Protein AF-A0ABD5LSN3-F1 (afdb_monomer_lite)

InterPro domains:
  IPR044862 Prolyl 4-hydroxylase alpha subunit, Fe(2+) 2OG dioxygenase domain [PF13640] (1-63)
  IPR051559 Hypoxia-inducible factor prolyl hydroxylases [PTHR12907] (2-66)

Structure (mmCIF, N/CA/C/O backbone):
data_AF-A0ABD5LSN3-F1
#
_entry.id   AF-A0ABD5LSN3-F1
#
loop_
_atom_site.group_PDB
_atom_site.id
_atom_site.type_symbol
_atom_site.label_atom_id
_atom_site.label_alt_id
_atom_site.label_comp_id
_atom_site.label_asym_id
_atom_site.label_entity_id
_atom_site.label_seq_id
_atom_site.pdbx_PDB_ins_code
_atom_site.Cartn_x
_atom_site.Cartn_y
_atom_site.Cartn_z
_atom_site.occupancy
_atom_site.B_iso_or_equiv
_atom_site.auth_seq_id
_atom_site.auth_comp_id
_atom_site.auth_asym_id
_atom_site.auth_atom_id
_atom_site.pdbx_PDB_model_num
ATOM 1 N N . MET A 1 1 ? 2.519 -7.570 0.953 1.00 94.44 1 MET A N 1
ATOM 2 C CA . MET A 1 1 ? 2.073 -6.937 2.211 1.00 94.44 1 MET A CA 1
ATOM 3 C C . MET A 1 1 ? 0.649 -7.378 2.516 1.00 94.44 1 MET A C 1
ATOM 5 O O . MET A 1 1 ? -0.215 -7.178 1.673 1.00 94.44 1 MET A O 1
ATOM 9 N N . LEU A 1 2 ? 0.417 -8.013 3.666 1.00 98.06 2 LEU A N 1
ATOM 10 C CA . LEU A 1 2 ? -0.908 -8.403 4.161 1.00 98.06 2 LEU A CA 1
ATOM 11 C C . LEU A 1 2 ? -1.358 -7.418 5.242 1.00 98.06 2 LEU A C 1
ATOM 13 O O . LEU A 1 2 ? -0.620 -7.196 6.201 1.00 98.06 2 LEU A O 1
ATOM 17 N N . TYR A 1 3 ? -2.550 -6.849 5.097 1.00 98.25 3 TYR A N 1
ATOM 18 C CA . TYR A 1 3 ? -3.137 -5.931 6.071 1.00 98.25 3 TYR A CA 1
ATOM 19 C C . TYR A 1 3 ? -4.026 -6.653 7.084 1.00 98.25 3 TYR A C 1
ATOM 21 O O . TYR A 1 3 ? -4.768 -7.568 6.725 1.00 98.25 3 TYR A O 1
ATOM 29 N N . LEU A 1 4 ? -3.964 -6.212 8.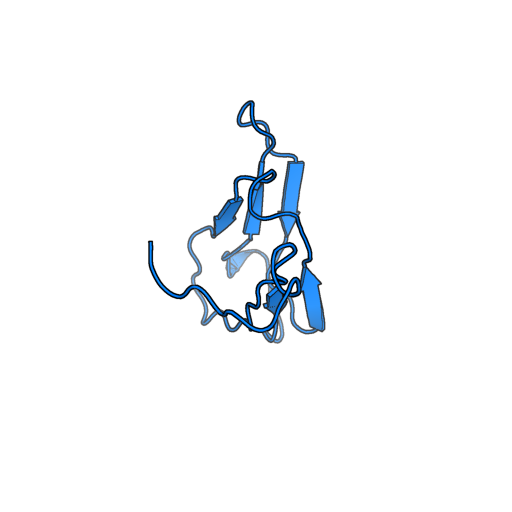344 1.00 97.69 4 LEU A N 1
ATOM 30 C CA . LEU A 1 4 ? -4.660 -6.822 9.486 1.00 97.69 4 LEU A CA 1
ATOM 31 C C . LEU A 1 4 ? -5.564 -5.819 10.226 1.00 97.69 4 LEU A C 1
ATOM 33 O O . LEU A 1 4 ? -5.827 -5.984 11.410 1.00 97.69 4 LEU A O 1
ATOM 37 N N . ASN A 1 5 ? -5.989 -4.749 9.549 1.00 97.31 5 ASN A N 1
ATOM 38 C CA . ASN A 1 5 ? -6.693 -3.645 10.194 1.00 97.31 5 ASN A CA 1
ATOM 39 C C . ASN A 1 5 ? -8.211 -3.793 10.075 1.00 97.31 5 ASN A C 1
ATOM 41 O O . ASN A 1 5 ? -8.765 -3.672 8.977 1.00 97.31 5 ASN A O 1
ATOM 45 N N . ASP A 1 6 ? -8.875 -4.014 11.203 1.00 93.69 6 ASP A N 1
ATOM 46 C CA . ASP A 1 6 ? -10.331 -4.085 11.269 1.00 93.69 6 ASP A CA 1
ATOM 47 C C . ASP A 1 6 ? -10.965 -2.690 11.168 1.00 93.69 6 ASP A C 1
ATOM 49 O O . ASP A 1 6 ? -10.428 -1.695 11.669 1.00 93.69 6 ASP A O 1
ATOM 53 N N . GLU A 1 7 ? -12.122 -2.633 10.502 1.00 93.69 7 GLU A N 1
ATOM 54 C CA . GLU A 1 7 ? -12.952 -1.426 10.379 1.00 93.69 7 GLU A CA 1
ATOM 55 C C . GLU A 1 7 ? -12.155 -0.193 9.904 1.00 93.69 7 GLU A C 1
ATOM 57 O O . GLU A 1 7 ? -12.101 0.835 10.581 1.00 93.69 7 GLU A O 1
ATOM 62 N N . TRP A 1 8 ? -11.480 -0.309 8.751 1.00 97.06 8 TRP A N 1
ATOM 63 C CA . TRP A 1 8 ? -10.753 0.814 8.144 1.00 97.06 8 TRP A CA 1
ATOM 64 C C . TRP A 1 8 ? -11.691 1.740 7.371 1.00 97.06 8 TRP A C 1
ATOM 66 O O . TRP A 1 8 ? -12.443 1.290 6.501 1.00 97.06 8 TRP A O 1
ATOM 76 N N . THR A 1 9 ? -11.601 3.035 7.647 1.00 97.19 9 THR A N 1
ATOM 77 C CA . THR A 1 9 ? -12.363 4.093 6.979 1.00 97.19 9 THR A CA 1
ATOM 78 C C . THR A 1 9 ? -11.434 5.051 6.240 1.00 97.19 9 THR A C 1
ATOM 80 O O . THR A 1 9 ? -10.217 5.022 6.405 1.00 97.19 9 THR A O 1
ATOM 83 N N . GLN A 1 10 ? -12.001 5.931 5.415 1.00 95.25 10 GLN A N 1
ATOM 84 C CA . GLN A 1 10 ? -11.211 6.937 4.703 1.00 95.25 10 GLN A CA 1
ATOM 85 C C . GLN A 1 10 ? -10.606 7.989 5.650 1.00 95.25 10 GLN A C 1
ATOM 87 O O . GLN A 1 10 ? -9.567 8.560 5.340 1.00 95.25 10 GLN A O 1
ATOM 92 N N . GLN A 1 11 ? -11.225 8.258 6.808 1.00 97.19 11 GLN A N 1
ATOM 93 C CA . GLN A 1 11 ? -10.683 9.224 7.772 1.00 97.19 11 GLN A CA 1
ATOM 94 C C . GLN A 1 11 ? -9.427 8.716 8.492 1.00 97.19 11 GLN A C 1
ATOM 96 O O . GLN A 1 11 ? -8.667 9.523 9.024 1.00 97.19 11 GLN A O 1
ATOM 101 N N . ASP A 1 12 ? -9.204 7.400 8.511 1.00 97.94 12 ASP A N 1
ATOM 102 C CA . ASP A 1 12 ? -8.050 6.796 9.177 1.00 97.94 12 ASP A CA 1
ATOM 103 C C . ASP A 1 12 ? -6.735 7.031 8.404 1.00 97.94 12 ASP A C 1
ATOM 105 O O . ASP A 1 1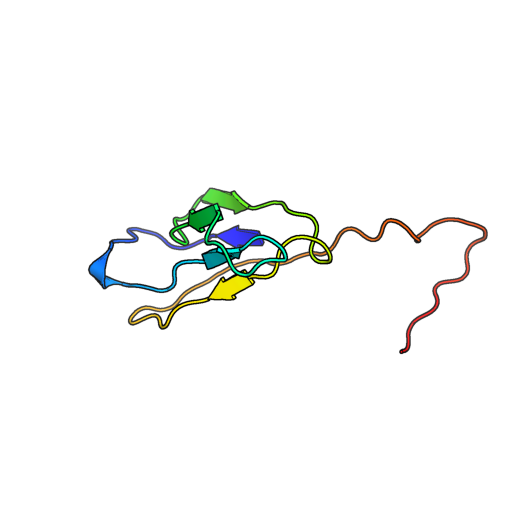2 ? -5.659 7.002 9.007 1.00 97.94 12 ASP A O 1
ATOM 109 N N . GLY A 1 13 ? -6.809 7.308 7.094 1.00 98.19 13 GLY A N 1
ATOM 110 C CA . GLY A 1 13 ? -5.655 7.524 6.214 1.00 98.19 13 GLY A CA 1
ATOM 111 C C . GLY A 1 13 ? -4.828 6.254 5.982 1.00 98.19 13 GLY A C 1
ATOM 112 O O . GLY A 1 13 ? -5.360 5.142 5.916 1.00 98.19 13 GLY A O 1
ATOM 113 N N . GLY A 1 14 ? -3.503 6.395 5.884 1.00 98.00 14 GLY A N 1
ATOM 114 C CA . GLY A 1 14 ? -2.571 5.263 5.832 1.00 98.00 14 GLY A CA 1
ATOM 115 C C . GLY A 1 14 ? -2.562 4.470 4.521 1.00 98.00 14 GLY A C 1
ATOM 116 O O . GLY A 1 14 ? -2.074 3.329 4.493 1.00 98.00 14 GLY A O 1
ATOM 117 N N . GLU A 1 15 ? -3.122 5.022 3.447 1.00 98.56 15 GLU A N 1
ATOM 118 C CA . GLU A 1 15 ? -3.157 4.385 2.138 1.00 98.56 15 GLU A CA 1
ATOM 119 C C . GLU A 1 15 ? -1.748 4.154 1.582 1.00 98.56 15 GLU A C 1
ATOM 121 O O . GLU A 1 15 ? -0.841 4.969 1.745 1.00 98.56 15 GLU A O 1
ATOM 126 N N . LEU A 1 16 ? -1.575 3.024 0.896 1.00 98.31 16 LEU A N 1
ATOM 127 C CA . LEU A 1 16 ? -0.412 2.775 0.051 1.00 98.31 16 LEU A CA 1
ATOM 128 C C . LEU A 1 16 ? -0.683 3.396 -1.320 1.00 98.31 16 LEU A C 1
ATOM 130 O O . LEU A 1 16 ? -1.615 2.962 -2.003 1.00 98.31 16 LEU A O 1
ATOM 134 N N . VAL A 1 17 ? 0.123 4.373 -1.719 1.00 98.56 17 VAL A N 1
ATOM 135 C CA . VAL A 1 17 ? 0.084 4.945 -3.067 1.00 98.56 17 VAL A CA 1
ATOM 136 C C . VAL A 1 17 ? 1.197 4.317 -3.889 1.00 98.56 17 VAL A C 1
ATOM 138 O O . VAL A 1 17 ? 2.315 4.160 -3.403 1.00 98.56 17 VAL A O 1
ATOM 141 N N . ILE A 1 18 ? 0.865 3.902 -5.106 1.00 98.12 18 ILE A N 1
ATOM 142 C CA . ILE A 1 18 ? 1.773 3.242 -6.041 1.00 98.12 18 ILE A CA 1
ATOM 143 C C . ILE A 1 18 ? 1.866 4.099 -7.294 1.00 98.12 18 ILE A C 1
ATOM 145 O O . ILE A 1 18 ? 0.833 4.515 -7.827 1.00 98.12 18 ILE A O 1
ATOM 149 N N . TYR A 1 19 ? 3.086 4.304 -7.769 1.00 98.25 19 TYR A N 1
ATOM 150 C CA . TYR A 1 19 ? 3.417 5.121 -8.928 1.00 98.25 19 TYR A CA 1
ATOM 151 C C . TYR A 1 19 ? 4.051 4.275 -10.038 1.00 98.25 19 TYR A C 1
ATOM 153 O O . TYR A 1 19 ? 4.520 3.157 -9.793 1.00 98.25 19 TYR A O 1
ATOM 161 N N . ASP A 1 20 ? 4.049 4.799 -11.262 1.00 96.69 20 ASP A N 1
ATOM 162 C CA . ASP A 1 20 ? 4.985 4.365 -12.29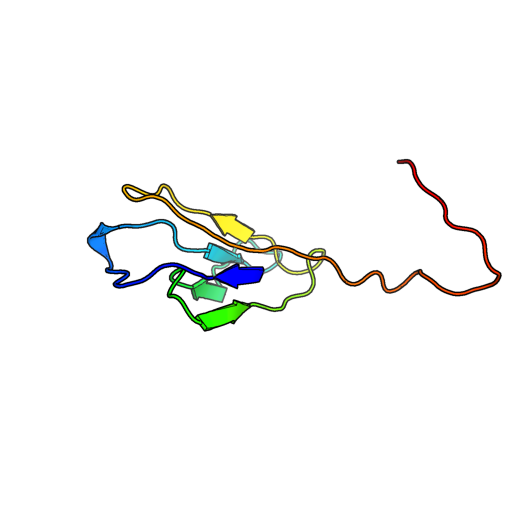8 1.00 96.69 20 ASP A CA 1
ATOM 163 C C . ASP A 1 20 ? 6.351 5.054 -12.119 1.00 96.69 20 ASP A C 1
ATOM 165 O O . ASP A 1 20 ? 6.591 5.759 -11.139 1.00 96.69 20 ASP A O 1
ATOM 169 N N . LEU A 1 21 ? 7.280 4.800 -13.042 1.00 95.75 21 LEU A N 1
ATOM 170 C CA . LEU A 1 21 ? 8.625 5.387 -13.009 1.00 95.75 21 LEU A CA 1
ATOM 171 C C . LEU A 1 21 ? 8.666 6.849 -13.482 1.00 95.75 21 LEU A C 1
ATOM 173 O O . LEU A 1 21 ? 9.702 7.491 -13.332 1.00 95.75 21 LEU A O 1
ATOM 177 N N . ASP A 1 22 ? 7.565 7.355 -14.037 1.00 97.25 22 ASP A N 1
ATOM 178 C CA . ASP A 1 22 ? 7.394 8.743 -14.468 1.00 97.25 22 ASP A CA 1
ATOM 179 C C . ASP A 1 22 ? 6.607 9.560 -13.413 1.00 97.25 22 ASP A C 1
ATOM 181 O O . ASP A 1 22 ? 6.070 10.625 -13.720 1.00 97.25 22 ASP A O 1
ATOM 185 N N . ASP A 1 23 ? 6.528 9.054 -12.174 1.00 95.38 23 ASP A N 1
ATOM 186 C CA . ASP A 1 23 ? 5.813 9.617 -11.019 1.00 95.38 23 ASP A CA 1
ATOM 187 C C . ASP A 1 23 ? 4.284 9.758 -11.192 1.00 95.38 23 ASP A C 1
ATOM 189 O O . ASP A 1 23 ? 3.614 10.435 -10.404 1.00 95.38 23 ASP A O 1
ATOM 193 N N . ASN A 1 24 ? 3.672 9.084 -12.171 1.00 97.44 24 ASN A N 1
ATOM 194 C CA . ASN A 1 24 ? 2.215 9.065 -12.284 1.00 97.44 24 ASN A CA 1
ATOM 195 C C . ASN A 1 24 ? 1.617 8.059 -11.300 1.00 97.44 24 ASN A C 1
ATOM 197 O O . ASN A 1 24 ? 2.019 6.897 -11.230 1.00 97.44 24 ASN A O 1
ATOM 201 N N . GLN A 1 25 ? 0.591 8.486 -10.566 1.00 98.12 25 GLN A N 1
ATOM 202 C CA . GLN A 1 25 ? -0.133 7.622 -9.639 1.00 98.12 25 GLN A CA 1
ATOM 203 C C . GLN A 1 25 ? -0.908 6.528 -10.391 1.00 98.12 25 GLN A C 1
ATOM 205 O O . GLN A 1 25 ? -1.804 6.811 -11.185 1.00 98.12 25 GLN A O 1
ATOM 210 N N . LEU A 1 26 ? -0.608 5.269 -10.077 1.00 97.88 26 LEU A N 1
ATOM 211 C CA . LEU A 1 26 ? -1.259 4.088 -10.646 1.00 97.88 26 LEU A CA 1
ATOM 212 C C . LEU A 1 26 ? -2.384 3.559 -9.760 1.00 97.88 26 LEU A C 1
ATOM 214 O O . LEU A 1 26 ? -3.416 3.108 -10.258 1.00 97.88 26 LEU A O 1
ATOM 218 N N . ALA A 1 27 ? -2.176 3.562 -8.442 1.00 97.56 27 ALA A N 1
ATOM 219 C CA . ALA A 1 27 ? -3.136 3.005 -7.501 1.00 97.56 27 ALA A CA 1
ATOM 220 C C . ALA A 1 27 ? -3.031 3.639 -6.115 1.00 97.56 27 ALA A C 1
ATOM 222 O O . ALA A 1 27 ? -1.953 4.007 -5.656 1.00 97.56 27 ALA A O 1
ATOM 223 N N . THR A 1 28 ? -4.165 3.669 -5.417 1.00 98.12 28 THR A N 1
ATOM 224 C CA . THR A 1 28 ? -4.251 3.975 -3.986 1.00 98.12 28 THR A CA 1
ATOM 225 C C . THR A 1 28 ? -4.979 2.838 -3.298 1.00 98.12 28 THR A C 1
ATOM 227 O O . THR A 1 28 ? -6.111 2.505 -3.652 1.00 98.12 28 THR A O 1
ATOM 230 N N . VAL A 1 29 ? -4.326 2.216 -2.321 1.00 98.00 29 VAL A N 1
ATOM 231 C CA . VAL A 1 29 ? -4.825 1.012 -1.660 1.00 98.00 29 VAL A CA 1
ATOM 232 C C . VAL A 1 29 ? -4.967 1.263 -0.166 1.00 98.00 29 VAL A C 1
ATOM 234 O O . VAL A 1 29 ? -3.975 1.353 0.556 1.00 98.00 29 VAL A O 1
ATOM 237 N N . ALA A 1 30 ? -6.212 1.306 0.314 1.00 97.94 30 ALA A N 1
ATOM 238 C CA . ALA A 1 30 ? -6.488 1.363 1.748 1.00 97.94 30 ALA A CA 1
ATOM 239 C C . ALA A 1 30 ? -5.979 0.088 2.456 1.00 97.94 30 ALA A C 1
ATOM 241 O O . ALA A 1 30 ? -6.138 -1.013 1.902 1.00 97.94 30 ALA A O 1
ATOM 242 N N . PRO A 1 31 ? -5.409 0.191 3.669 1.00 98.12 31 PRO A N 1
ATOM 243 C CA . PRO A 1 31 ? -4.836 -0.933 4.402 1.00 98.12 31 PRO A CA 1
ATOM 244 C C . PRO A 1 31 ? -5.905 -1.783 5.115 1.00 98.12 31 PRO A C 1
ATOM 246 O O . PRO A 1 31 ? -5.777 -2.110 6.289 1.00 98.12 31 PRO A O 1
ATOM 249 N N . GLN A 1 32 ? -6.976 -2.156 4.416 1.00 98.00 32 GLN A N 1
ATOM 250 C CA . GLN A 1 32 ? -8.099 -2.904 4.986 1.00 98.00 32 GLN A CA 1
ATOM 251 C C . GLN A 1 32 ? -7.715 -4.350 5.341 1.00 98.00 32 GLN A C 1
ATOM 253 O O . GLN A 1 32 ? -7.079 -5.037 4.542 1.00 98.00 32 GLN A O 1
ATOM 258 N N . GLY A 1 33 ? -8.141 -4.826 6.513 1.00 98.00 33 GLY A N 1
ATOM 259 C CA . GLY A 1 33 ? -7.928 -6.193 6.988 1.00 98.00 33 GLY A CA 1
ATOM 260 C C . GLY A 1 33 ? -8.313 -7.261 5.960 1.00 98.00 33 GLY A C 1
ATOM 261 O O . GLY A 1 33 ? -9.322 -7.149 5.264 1.00 98.00 33 GLY A O 1
ATOM 262 N N . GLY A 1 34 ? -7.464 -8.282 5.826 1.00 97.06 34 GLY A N 1
ATOM 263 C CA . GLY A 1 34 ? -7.632 -9.367 4.855 1.00 97.06 34 GLY A CA 1
ATOM 264 C C . GLY A 1 34 ? -7.158 -9.035 3.435 1.00 97.06 34 G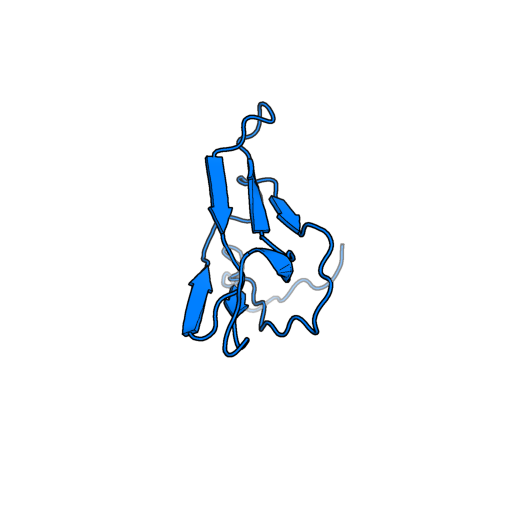LY A C 1
ATOM 265 O O . GLY A 1 34 ? -7.163 -9.911 2.570 1.00 97.06 34 GLY A O 1
ATOM 266 N N . ARG A 1 35 ? -6.704 -7.802 3.168 1.00 97.62 35 ARG A N 1
ATOM 267 C CA . ARG A 1 35 ? -6.170 -7.411 1.857 1.00 97.62 35 ARG A CA 1
ATOM 268 C C . ARG A 1 35 ? -4.688 -7.763 1.729 1.00 97.62 35 ARG A C 1
ATOM 270 O O . ARG A 1 35 ? -3.854 -7.291 2.502 1.00 97.62 35 ARG A O 1
ATOM 277 N N . LEU A 1 36 ? -4.364 -8.546 0.700 1.00 97.69 36 LEU A N 1
ATOM 278 C CA . LEU A 1 36 ? -2.997 -8.848 0.278 1.00 97.69 36 LEU A CA 1
ATOM 279 C C . LEU A 1 36 ? -2.621 -7.992 -0.938 1.00 97.69 36 LEU A C 1
ATOM 281 O O . LEU A 1 36 ? -3.296 -8.034 -1.962 1.00 97.69 36 LEU A O 1
ATOM 285 N N . VAL A 1 37 ? -1.517 -7.257 -0.834 1.00 97.38 37 VAL A N 1
ATOM 286 C CA . VAL A 1 37 ? -0.916 -6.492 -1.934 1.00 97.38 37 VAL A CA 1
ATOM 287 C C . VAL A 1 37 ? 0.415 -7.132 -2.323 1.00 97.38 37 VAL A C 1
ATOM 289 O O . VAL A 1 37 ? 1.279 -7.336 -1.463 1.00 97.38 37 VAL A O 1
ATOM 292 N N . VAL A 1 38 ? 0.586 -7.445 -3.607 1.00 96.31 38 VAL A N 1
ATOM 293 C CA . VAL A 1 38 ? 1.809 -8.030 -4.177 1.00 96.31 38 VAL A CA 1
ATOM 294 C C . VAL A 1 38 ? 2.215 -7.206 -5.393 1.00 96.31 38 VAL A C 1
ATOM 296 O O . VAL A 1 38 ? 1.392 -6.979 -6.273 1.00 96.31 38 VAL A O 1
ATOM 299 N N . PHE A 1 39 ? 3.464 -6.752 -5.432 1.00 94.62 39 PHE A N 1
ATOM 300 C CA . PHE A 1 39 ? 4.017 -5.960 -6.530 1.00 94.62 39 PHE A CA 1
ATOM 301 C C . PHE A 1 39 ? 5.537 -6.153 -6.610 1.00 94.62 39 PHE A C 1
ATOM 303 O O . PHE A 1 39 ? 6.161 -6.636 -5.662 1.00 94.62 39 PHE A O 1
ATOM 310 N N . LEU A 1 40 ? 6.127 -5.785 -7.748 1.00 93.44 40 LEU A N 1
ATOM 311 C CA . LEU A 1 40 ? 7.575 -5.807 -7.959 1.00 93.44 40 LEU A CA 1
ATOM 312 C C . LEU A 1 40 ? 8.200 -4.567 -7.312 1.00 93.44 40 LEU A C 1
ATOM 314 O O . LEU A 1 40 ? 8.061 -3.462 -7.829 1.00 93.44 40 LEU A O 1
ATOM 318 N N . SER A 1 41 ? 8.888 -4.741 -6.185 1.00 87.94 41 SER A N 1
ATOM 319 C CA . SER A 1 41 ? 9.385 -3.617 -5.378 1.00 87.94 41 SER A CA 1
ATOM 320 C C . SER A 1 41 ? 10.338 -2.674 -6.118 1.00 87.94 41 SER A C 1
ATOM 322 O O . SER A 1 41 ? 10.433 -1.516 -5.740 1.00 87.94 41 SER A O 1
ATOM 324 N N . GLU A 1 42 ? 11.024 -3.153 -7.157 1.00 89.50 42 GLU A N 1
ATOM 325 C CA . GLU A 1 42 ? 11.966 -2.358 -7.961 1.00 89.50 42 GLU A CA 1
ATOM 326 C C . GLU A 1 42 ? 11.300 -1.581 -9.105 1.00 89.50 42 GLU A C 1
ATOM 328 O O . GLU A 1 42 ? 11.896 -0.648 -9.630 1.00 89.50 42 GLU A O 1
ATOM 333 N N . GLN A 1 43 ? 10.088 -1.966 -9.516 1.00 94.00 43 GLN A N 1
ATOM 334 C CA . GLN A 1 43 ? 9.405 -1.352 -10.665 1.00 94.00 43 GLN A CA 1
ATOM 335 C C . GLN A 1 43 ? 8.303 -0.377 -10.261 1.00 94.00 43 GLN A C 1
ATOM 337 O O . GLN A 1 43 ? 7.874 0.427 -11.081 1.00 94.00 43 GLN A O 1
ATOM 342 N N . PHE A 1 44 ? 7.834 -0.466 -9.019 1.00 96.62 44 PHE A N 1
ATOM 343 C CA . PHE A 1 44 ? 6.693 0.297 -8.537 1.00 96.62 44 PHE A CA 1
ATOM 344 C C . PHE A 1 44 ? 7.111 1.124 -7.317 1.00 96.62 44 PHE A C 1
ATOM 346 O O . PHE A 1 44 ? 7.017 0.628 -6.181 1.00 96.62 44 PHE A O 1
ATOM 353 N N . PRO A 1 45 ? 7.600 2.364 -7.528 1.00 97.62 45 PRO A N 1
ATOM 354 C CA . PRO A 1 45 ? 7.758 3.328 -6.451 1.00 97.62 45 PRO A CA 1
ATOM 355 C C . PRO A 1 45 ? 6.448 3.440 -5.673 1.00 97.62 45 PRO A C 1
ATOM 357 O O . PRO A 1 45 ? 5.354 3.410 -6.241 1.00 97.62 45 PRO A O 1
ATOM 360 N N . HIS A 1 46 ? 6.549 3.496 -4.353 1.00 97.69 46 HIS A N 1
ATOM 361 C CA . HIS A 1 46 ? 5.379 3.510 -3.493 1.00 97.69 46 HIS A CA 1
ATOM 362 C C . HIS A 1 46 ? 5.675 4.243 -2.196 1.00 97.69 46 HIS A C 1
ATOM 364 O O . HIS A 1 46 ? 6.786 4.186 -1.670 1.00 97.69 46 HIS A O 1
ATOM 370 N N . GLU A 1 47 ? 4.649 4.881 -1.654 1.00 97.88 47 GLU A N 1
ATOM 371 C CA . GLU A 1 47 ? 4.704 5.528 -0.352 1.00 97.88 47 GLU A CA 1
ATOM 372 C C . GLU A 1 47 ? 3.480 5.158 0.483 1.00 97.88 47 GLU A C 1
ATOM 374 O O . GLU A 1 47 ? 2.448 4.718 -0.031 1.00 97.88 47 GLU A O 1
ATOM 379 N N . VAL A 1 48 ? 3.606 5.326 1.794 1.00 97.94 48 VAL A N 1
ATOM 380 C CA . VAL A 1 48 ? 2.494 5.170 2.728 1.00 97.94 48 VAL A CA 1
ATOM 381 C C . VAL A 1 48 ? 2.126 6.556 3.229 1.00 97.94 48 VAL A C 1
ATOM 383 O O . VAL A 1 48 ? 2.962 7.232 3.828 1.00 97.94 48 VAL A O 1
ATOM 386 N N . LEU A 1 49 ? 0.882 6.968 2.990 1.00 98.44 49 LEU A N 1
ATOM 387 C CA . LEU A 1 49 ? 0.375 8.248 3.472 1.00 98.44 49 LEU A CA 1
ATOM 388 C C . LEU A 1 49 ? 0.299 8.273 5.008 1.00 98.44 49 LEU A C 1
ATOM 390 O O . LEU A 1 49 ? 0.245 7.215 5.648 1.00 98.44 49 LEU A O 1
ATOM 394 N N . PRO A 1 50 ? 0.266 9.467 5.629 1.00 98.31 50 PRO A N 1
ATOM 395 C CA . PRO A 1 50 ? 0.041 9.592 7.062 1.00 98.31 50 PRO A CA 1
ATOM 396 C C . PRO A 1 50 ? -1.220 8.845 7.511 1.00 98.31 50 PRO A C 1
ATOM 398 O O . PRO A 1 50 ? -2.245 8.853 6.832 1.00 98.31 50 PRO A O 1
ATOM 401 N N . THR A 1 51 ? -1.136 8.204 8.674 1.00 97.88 51 THR A N 1
ATOM 402 C CA . THR A 1 51 ? -2.250 7.490 9.307 1.00 97.88 51 THR A CA 1
ATOM 403 C C . THR A 1 51 ? -2.599 8.149 10.635 1.00 97.88 51 THR A C 1
ATOM 405 O O . THR A 1 51 ? -1.717 8.640 11.344 1.00 97.88 51 THR A O 1
ATOM 408 N N . HIS A 1 52 ? -3.880 8.136 10.985 1.00 97.00 52 HIS A N 1
ATOM 409 C CA . HIS A 1 52 ? -4.403 8.644 12.259 1.00 97.00 52 HIS A CA 1
ATOM 410 C C . HIS A 1 52 ? -4.815 7.522 13.221 1.00 97.00 52 HIS A C 1
ATOM 412 O O . HIS A 1 52 ? -5.206 7.784 14.357 1.00 97.00 52 HIS A O 1
ATOM 418 N N . LYS A 1 53 ? -4.687 6.271 12.770 1.00 95.12 53 LYS A N 1
ATOM 419 C CA . LYS A 1 53 ? -5.002 5.046 13.505 1.00 95.12 53 LYS A CA 1
ATOM 420 C C . LYS A 1 53 ? -3.823 4.075 13.433 1.00 95.12 53 LYS A C 1
ATOM 422 O O . LYS A 1 53 ? -2.994 4.153 12.520 1.00 95.12 53 LYS A O 1
ATOM 427 N N . GLU A 1 54 ? -3.736 3.163 14.400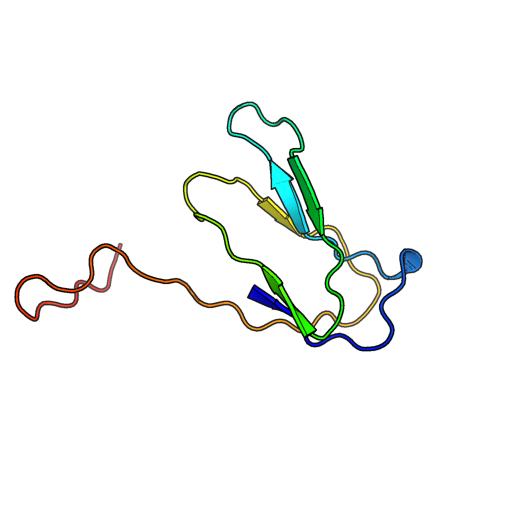 1.00 97.25 54 GLU A N 1
ATOM 428 C CA . GLU A 1 54 ? -2.752 2.079 14.372 1.00 97.25 54 GLU A CA 1
ATOM 429 C C . GLU A 1 54 ? -2.905 1.255 13.084 1.00 97.25 54 GLU A C 1
ATOM 431 O O . GLU A 1 54 ? -4.002 0.812 12.749 1.00 97.25 54 GLU A O 1
ATOM 436 N N . ARG A 1 55 ? -1.796 1.084 12.354 1.00 97.88 55 ARG A N 1
ATOM 437 C CA . ARG A 1 55 ? -1.753 0.437 11.038 1.00 97.88 55 ARG A CA 1
ATOM 438 C C . ARG A 1 55 ? -0.830 -0.776 11.075 1.00 97.88 55 ARG A C 1
ATOM 440 O O . ARG A 1 55 ? 0.389 -0.655 10.969 1.00 97.88 55 ARG A O 1
ATOM 447 N N . ILE A 1 56 ? -1.426 -1.954 11.163 1.00 97.94 56 ILE A N 1
ATOM 448 C CA . ILE A 1 56 ? -0.763 -3.249 11.246 1.00 97.94 56 ILE A CA 1
ATOM 449 C C . ILE A 1 56 ? -0.686 -3.886 9.856 1.00 97.94 56 ILE A C 1
ATOM 451 O O . ILE A 1 56 ? -1.666 -3.976 9.107 1.00 97.94 56 ILE A O 1
ATOM 455 N N . SER A 1 57 ? 0.510 -4.352 9.499 1.00 97.44 57 SER A N 1
ATOM 456 C CA . SER A 1 57 ? 0.730 -5.123 8.279 1.00 97.44 57 SER A CA 1
ATOM 457 C C . SER A 1 57 ? 1.883 -6.104 8.440 1.00 97.44 57 SER A C 1
ATOM 459 O O . SER A 1 57 ? 2.801 -5.868 9.223 1.00 97.44 57 SER A O 1
ATOM 461 N N . ILE A 1 58 ? 1.854 -7.180 7.658 1.00 97.81 58 ILE A N 1
ATOM 462 C CA . ILE A 1 58 ? 2.976 -8.105 7.499 1.00 97.81 58 ILE A CA 1
ATOM 463 C C . ILE A 1 58 ? 3.549 -7.905 6.096 1.00 97.81 58 ILE A C 1
ATOM 465 O O . ILE A 1 58 ? 2.857 -8.095 5.089 1.00 97.81 58 ILE A O 1
ATOM 469 N N . ALA A 1 59 ? 4.818 -7.512 6.014 1.00 95.88 59 ALA A N 1
ATOM 470 C CA . ALA A 1 59 ? 5.552 -7.380 4.761 1.00 95.88 59 ALA A CA 1
ATOM 471 C C . ALA A 1 59 ? 6.542 -8.539 4.594 1.00 95.88 59 ALA A C 1
ATOM 473 O O . ALA A 1 59 ? 7.118 -9.029 5.561 1.00 95.88 59 ALA A O 1
ATOM 474 N N . GLY A 1 60 ? 6.727 -8.974 3.351 1.00 94.25 60 GLY A N 1
ATOM 475 C CA . GLY A 1 60 ? 7.679 -10.011 2.982 1.00 94.25 60 GLY A CA 1
ATOM 476 C C . GLY A 1 60 ? 8.120 -9.801 1.542 1.00 94.25 60 GLY A C 1
ATOM 477 O O . GLY A 1 60 ? 7.327 -9.341 0.717 1.00 94.25 60 GLY A O 1
ATOM 478 N N . TRP A 1 61 ? 9.378 -10.132 1.258 1.00 93.56 61 TRP A N 1
ATOM 479 C CA . TRP A 1 61 ? 9.983 -9.995 -0.062 1.00 93.56 61 TRP A CA 1
ATOM 480 C C . TRP A 1 61 ? 10.331 -11.371 -0.612 1.00 93.56 61 TRP A C 1
ATOM 482 O O . TRP A 1 61 ? 11.075 -12.135 0.007 1.00 93.56 61 TRP A O 1
ATOM 492 N N . PHE A 1 62 ? 9.807 -11.674 -1.795 1.00 89.50 62 PHE A N 1
ATOM 493 C CA . PHE A 1 62 ? 10.250 -12.826 -2.566 1.00 89.50 62 PHE A CA 1
ATOM 494 C C . PHE A 1 62 ? 11.538 -12.448 -3.289 1.00 89.50 62 PHE A C 1
ATOM 496 O O . PHE A 1 62 ? 11.557 -11.514 -4.088 1.00 89.50 62 PHE A O 1
ATOM 503 N N . ARG A 1 63 ? 12.626 -13.167 -3.009 1.00 83.56 63 ARG A N 1
ATOM 504 C CA . ARG A 1 63 ? 13.884 -12.995 -3.740 1.00 83.56 63 ARG A CA 1
ATOM 505 C C . ARG A 1 63 ? 13.851 -13.849 -4.996 1.00 83.56 63 ARG A C 1
ATOM 507 O O . ARG A 1 63 ? 13.680 -15.059 -4.907 1.00 83.56 63 ARG A O 1
ATOM 514 N N . VAL A 1 64 ? 14.075 -13.226 -6.147 1.00 74.81 64 VAL A N 1
ATOM 515 C CA . VAL A 1 64 ? 14.231 -13.941 -7.424 1.00 74.81 64 VAL A CA 1
ATOM 516 C C . VAL A 1 64 ? 15.650 -14.498 -7.618 1.00 74.81 64 VAL A C 1
ATOM 518 O O . VAL A 1 64 ? 15.836 -15.433 -8.387 1.00 74.81 64 VAL A O 1
ATOM 521 N N . ASN A 1 65 ? 16.635 -14.011 -6.848 1.00 66.56 65 ASN A N 1
ATOM 522 C CA . ASN A 1 65 ? 18.052 -14.399 -6.961 1.00 66.56 65 ASN A CA 1
ATOM 523 C C . ASN A 1 65 ? 18.496 -15.507 -5.987 1.00 66.56 65 ASN A C 1
ATOM 525 O O . ASN A 1 65 ? 19.681 -15.653 -5.709 1.00 66.56 65 ASN A O 1
ATOM 529 N N . GLY A 1 66 ? 17.568 -16.290 -5.437 1.00 53.19 66 GLY A N 1
ATOM 530 C CA . GLY A 1 66 ? 17.864 -17.232 -4.357 1.00 53.19 66 GLY A CA 1
ATOM 531 C C . GLY A 1 66 ? 17.567 -18.688 -4.691 1.00 53.19 66 GLY A C 1
ATOM 532 O O . GLY A 1 66 ? 16.709 -19.236 -4.023 1.00 53.19 66 GLY A O 1
ATOM 533 N N . VAL A 1 67 ? 18.217 -19.265 -5.713 1.00 52.59 67 VAL A N 1
ATOM 534 C CA . VAL A 1 67 ? 18.945 -20.562 -5.685 1.00 52.59 67 VAL A CA 1
ATOM 535 C C . VAL A 1 67 ? 19.693 -20.714 -7.023 1.00 52.59 67 VAL A C 1
ATOM 537 O O . VAL A 1 67 ? 19.149 -21.195 -8.016 1.00 52.59 67 VAL A O 1
ATOM 540 N N . ARG A 1 68 ? 20.981 -20.368 -7.032 1.00 48.59 68 ARG A N 1
ATOM 541 C CA . ARG A 1 68 ? 22.008 -21.185 -7.689 1.00 48.59 68 ARG A CA 1
ATOM 542 C C . ARG A 1 68 ? 23.062 -21.455 -6.617 1.00 48.59 68 ARG A C 1
ATOM 544 O O . ARG A 1 68 ? 23.559 -20.520 -6.006 1.00 48.59 68 ARG A O 1
ATOM 551 N N . ASP A 1 69 ? 23.298 -22.730 -6.334 1.00 50.12 69 ASP A N 1
ATOM 552 C CA . ASP A 1 69 ? 24.445 -23.219 -5.563 1.00 50.12 69 ASP A CA 1
ATOM 553 C C . ASP A 1 69 ? 24.619 -22.706 -4.121 1.00 50.12 69 ASP A C 1
ATOM 555 O O . ASP A 1 69 ? 25.700 -22.269 -3.746 1.00 50.12 69 ASP A O 1
ATOM 559 N N . ASN A 1 70 ? 23.590 -22.842 -3.273 1.00 50.91 70 ASN A N 1
ATOM 560 C CA . ASN A 1 70 ? 23.724 -22.876 -1.801 1.00 50.91 70 ASN A CA 1
ATOM 561 C C . ASN A 1 70 ? 24.493 -21.722 -1.109 1.00 50.91 70 ASN A C 1
ATOM 563 O O . ASN A 1 70 ? 24.809 -21.838 0.074 1.00 50.91 70 ASN A O 1
ATOM 567 N N . PHE A 1 71 ? 24.762 -20.607 -1.787 1.00 52.62 71 PHE A N 1
ATOM 568 C CA . PHE A 1 71 ? 25.430 -19.446 -1.208 1.00 52.62 71 PHE A CA 1
ATOM 569 C C . PHE A 1 71 ? 24.419 -18.325 -0.994 1.00 52.62 71 PHE A C 1
ATOM 571 O O . PHE A 1 71 ? 23.844 -17.780 -1.935 1.00 52.62 71 PHE A O 1
ATOM 578 N N . LEU A 1 72 ? 24.170 -18.020 0.278 1.00 51.62 72 LEU A N 1
ATOM 579 C CA . LEU A 1 72 ? 23.339 -1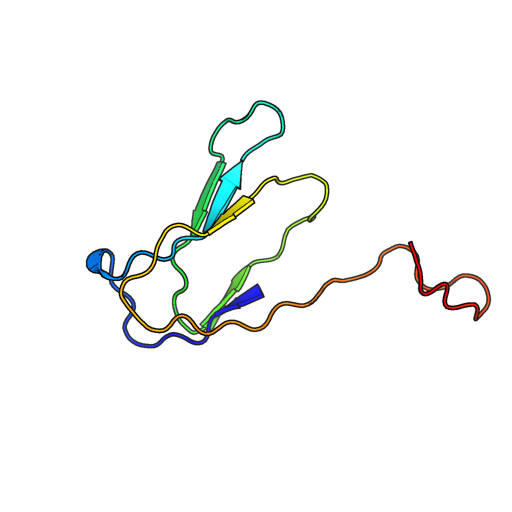6.903 0.692 1.00 51.62 72 LEU A CA 1
ATOM 580 C C . LEU A 1 72 ? 24.244 -15.685 0.880 1.00 51.62 72 LEU A C 1
ATOM 582 O O . LEU A 1 72 ? 24.937 -15.592 1.890 1.00 51.62 72 LEU A O 1
ATOM 586 N N . ASP A 1 73 ? 24.243 -14.771 -0.085 1.00 51.66 73 ASP A N 1
ATOM 587 C CA . ASP A 1 73 ? 24.925 -13.489 0.076 1.00 51.66 73 ASP A CA 1
ATOM 588 C C . ASP A 1 73 ? 24.026 -12.554 0.902 1.00 51.66 73 ASP A C 1
ATOM 590 O O . ASP A 1 73 ? 22.897 -12.235 0.517 1.00 51.66 73 ASP A O 1
ATOM 594 N N . ILE A 1 74 ? 24.489 -12.192 2.097 1.00 49.56 74 ILE A N 1
ATOM 595 C CA . ILE A 1 74 ? 23.821 -11.269 3.022 1.00 49.56 74 ILE A CA 1
ATOM 596 C C . ILE A 1 74 ? 24.787 -10.141 3.366 1.00 49.56 74 ILE A C 1
ATOM 598 O O . ILE A 1 74 ? 25.394 -10.158 4.430 1.00 49.56 74 ILE A O 1
ATOM 602 N N . ALA A 1 75 ? 24.918 -9.176 2.457 1.00 43.81 75 ALA A N 1
ATOM 603 C CA . ALA A 1 75 ? 25.144 -7.760 2.752 1.00 43.81 75 ALA A CA 1
ATOM 604 C C . ALA A 1 75 ? 25.312 -6.968 1.447 1.00 43.81 75 ALA A C 1
ATOM 606 O O . ALA A 1 75 ? 26.142 -7.307 0.608 1.00 43.81 75 ALA A O 1
ATOM 607 N N . SER A 1 76 ? 24.581 -5.864 1.337 1.00 42.09 76 SER A N 1
ATOM 608 C CA . SER A 1 76 ? 24.999 -4.666 0.606 1.00 42.09 76 SER A CA 1
ATOM 609 C C . SER A 1 76 ? 24.550 -3.462 1.412 1.00 42.09 76 SER A C 1
ATOM 611 O O . SER A 1 76 ? 23.355 -3.483 1.793 1.00 42.09 76 SER A O 1
#

Radius of gyration: 15.36 Å; chains: 1; bounding box: 38×33×29 Å

Sequence (76 aa):
MLYLNDEWTQQDGGELVIYDLDDNQLATVAPQGGRLVVFLSEQFPHEVLPTHKERISIAGWFRVNGVRDNFLDIAS

pLDDT: mean 88.99, std 16.93, range [42.09, 98.56]

Secondary structure (DSSP, 8-state):
-EE-BSS--GGGB-PEEEE-TTS-EEEEE--BTT-B----TTT--EEE--BSS---EE-----TT--STT------

Foldseek 3Di:
DAWADAPDDVLQAFWKWKAAPVRHTDDTHGRYHGDDDDDDPVGIDIDTTDGPDDTDDDDDDDDPPPDDDPDDDDDD

Organism: Proteus mirabilis (NCBI:txid584)